Protein AF-A0A843K6V6-F1 (afdb_monomer_lite)

Secondary structure (DSSP, 8-state):
--TTGGGGBPPH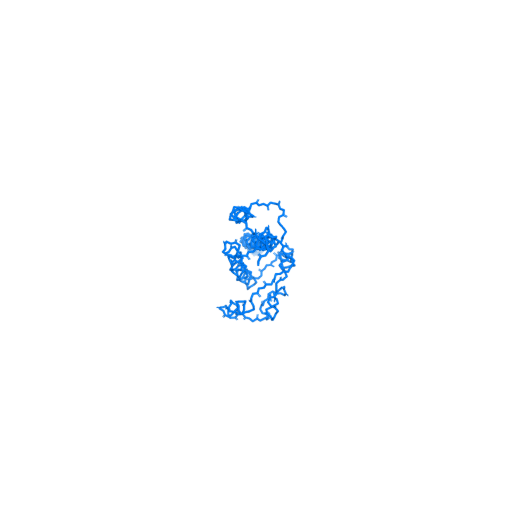HHHHHHHHHHHHTTT-TTPPPPS-EE--HHHHHHHHHHTT--TTTS-TTEETTTTEE-HHHHHHHHHH-S---HHHHHHHHHHHHHHHHHHHHHHHHHHHS--BHHHHHHHHHHHHHHHHHHHHHHHHHHHHHHHHHHHHHHHHHHHHHHHHHHHHHHHHHHHHHHHHHTT-

pLDDT: mean 80.58, std 11.27, range [44.88, 93.31]

Foldseek 3Di:
DDPVVVVQWDDLVNLVVLLVVLVVLLPDDPQAADQKDAADLVLLVVLCVVVVHDPVLADPQCDSVRSMGRLVVVLVCLVPDPADDPSRLVNLVSVLVRLVVLLVVLSVCSNDPGDGPVRNVVSSSNSSSSSVSSVSSVVSSVVNVVVVVVVVVVVVVVVVVVVVVVVVVVVVVVVVVVVVVVVD

Radius of gyration: 27.66 Å; chains: 1; bounding box: 80×28×89 Å

Structure (mmCIF, N/CA/C/O backbone):
data_AF-A0A843K6V6-F1
#
_entry.id   AF-A0A843K6V6-F1
#
loop_
_atom_site.group_PDB
_atom_site.id
_atom_site.type_symbol
_atom_site.label_atom_id
_atom_site.label_alt_id
_atom_site.label_comp_id
_atom_site.label_asym_id
_atom_site.label_entity_id
_atom_site.label_seq_id
_atom_site.pdbx_PDB_ins_code
_atom_site.Cartn_x
_atom_site.Cartn_y
_atom_site.Cartn_z
_atom_site.occupancy
_atom_site.B_iso_or_equiv
_atom_site.auth_seq_id
_atom_site.auth_comp_id
_atom_site.auth_asym_id
_atom_site.auth_atom_id
_atom_site.pdbx_PDB_model_num
ATOM 1 N N . MET A 1 1 ? 27.806 -6.511 -28.290 1.00 48.38 1 MET A N 1
ATOM 2 C CA . MET A 1 1 ? 26.490 -5.908 -28.000 1.00 48.38 1 MET A CA 1
ATOM 3 C C . MET A 1 1 ? 25.744 -5.813 -29.319 1.00 48.38 1 MET A C 1
ATOM 5 O O . MET A 1 1 ? 26.230 -5.122 -30.212 1.00 48.38 1 MET A O 1
ATOM 9 N N . ASN A 1 2 ? 24.692 -6.612 -29.511 1.00 45.97 2 ASN A N 1
ATOM 10 C CA . ASN A 1 2 ? 23.966 -6.669 -30.780 1.00 45.97 2 ASN A CA 1
ATOM 11 C C . ASN A 1 2 ? 22.950 -5.521 -30.843 1.00 45.97 2 ASN A C 1
ATOM 13 O O . ASN A 1 2 ? 22.359 -5.135 -29.841 1.00 45.97 2 ASN A O 1
ATOM 17 N N . ARG A 1 3 ? 22.719 -4.971 -32.040 1.00 51.50 3 ARG A N 1
ATOM 18 C CA . ARG A 1 3 ? 21.771 -3.860 -32.282 1.00 51.50 3 ARG A CA 1
ATOM 19 C C . ARG A 1 3 ? 20.322 -4.176 -31.886 1.00 51.50 3 ARG A C 1
ATOM 21 O O . ARG A 1 3 ? 19.515 -3.261 -31.768 1.00 51.50 3 ARG A O 1
ATOM 28 N N . THR A 1 4 ? 20.000 -5.456 -31.745 1.00 55.03 4 THR A N 1
ATOM 29 C CA . THR A 1 4 ? 18.692 -5.966 -31.333 1.00 55.03 4 THR A CA 1
ATOM 30 C C . THR A 1 4 ? 18.466 -5.795 -29.831 1.00 55.03 4 THR A C 1
ATOM 32 O O . THR A 1 4 ? 17.354 -5.464 -29.448 1.00 55.03 4 THR A O 1
ATOM 35 N N . ASP A 1 5 ? 19.522 -5.894 -29.013 1.00 58.75 5 ASP A N 1
ATOM 36 C CA . ASP A 1 5 ? 19.432 -5.847 -27.545 1.00 58.75 5 ASP A CA 1
ATOM 37 C C . ASP A 1 5 ? 19.019 -4.455 -27.032 1.00 58.75 5 ASP A C 1
ATOM 39 O O . ASP A 1 5 ? 18.356 -4.344 -26.015 1.00 58.75 5 ASP A O 1
ATOM 43 N N . LEU A 1 6 ? 19.373 -3.379 -27.750 1.00 61.28 6 LEU A N 1
ATOM 44 C CA . LEU A 1 6 ? 19.073 -1.986 -27.374 1.00 61.28 6 LEU A CA 1
ATOM 45 C C . LEU A 1 6 ? 17.633 -1.546 -27.677 1.00 61.28 6 LEU A C 1
ATOM 47 O O . LEU A 1 6 ? 17.198 -0.532 -27.143 1.00 61.28 6 LEU A O 1
ATOM 51 N N . LYS A 1 7 ? 16.904 -2.264 -28.543 1.00 68.31 7 LYS A N 1
ATOM 52 C CA . LYS A 1 7 ? 15.507 -1.923 -28.875 1.00 68.31 7 LYS A CA 1
ATOM 53 C C . LYS A 1 7 ? 14.518 -2.319 -27.784 1.00 68.31 7 LYS A C 1
ATOM 55 O O . LYS A 1 7 ? 13.403 -1.814 -27.789 1.00 68.31 7 LYS A O 1
ATOM 60 N N . ASP A 1 8 ? 14.936 -3.200 -26.884 1.00 82.06 8 ASP A N 1
ATOM 61 C CA . ASP A 1 8 ? 14.098 -3.704 -25.802 1.00 82.06 8 ASP A CA 1
ATOM 62 C C . ASP A 1 8 ? 14.177 -2.824 -24.546 1.00 82.06 8 ASP A C 1
ATOM 64 O O . ASP A 1 8 ? 13.439 -3.071 -23.596 1.00 82.06 8 ASP A O 1
ATOM 68 N N . TYR A 1 9 ? 15.055 -1.813 -24.525 1.00 86.88 9 TYR A N 1
ATOM 69 C CA . TYR A 1 9 ? 15.224 -0.871 -23.416 1.00 86.88 9 TYR A CA 1
ATOM 70 C C . TYR A 1 9 ? 14.375 0.382 -23.590 1.00 86.88 9 TYR A C 1
ATOM 72 O O . TYR A 1 9 ? 14.174 0.860 -24.705 1.00 86.88 9 TYR A O 1
ATOM 80 N N . LEU A 1 10 ? 13.920 0.931 -22.462 1.00 85.94 10 LEU A N 1
ATOM 81 C CA . LEU A 1 10 ? 13.197 2.195 -22.440 1.00 85.94 10 LEU A CA 1
ATOM 82 C C . LEU A 1 10 ? 14.030 3.335 -23.028 1.00 85.94 10 LEU A C 1
ATOM 84 O O . LEU A 1 10 ? 15.169 3.576 -22.624 1.00 85.94 10 LEU A O 1
ATOM 88 N N . THR A 1 11 ? 13.398 4.110 -23.900 1.00 88.38 11 THR A N 1
ATOM 89 C CA . THR A 1 11 ? 13.855 5.457 -24.241 1.00 88.38 11 THR A CA 1
ATOM 90 C C . THR A 1 11 ? 13.487 6.455 -23.140 1.00 88.38 11 THR A C 1
ATOM 92 O O . THR A 1 11 ? 12.524 6.257 -22.397 1.00 88.38 11 THR A O 1
ATOM 95 N N . ASP A 1 12 ? 14.197 7.583 -23.072 1.00 87.81 12 ASP A N 1
ATOM 96 C CA . ASP A 1 12 ? 13.903 8.651 -22.104 1.00 87.81 12 ASP A CA 1
ATOM 97 C C . ASP A 1 12 ? 12.467 9.186 -22.227 1.00 87.81 12 ASP A C 1
ATOM 99 O O . ASP A 1 12 ? 11.846 9.566 -21.237 1.00 87.81 12 ASP A O 1
ATOM 103 N N . GLU A 1 13 ? 11.911 9.202 -23.439 1.00 87.19 13 GLU A N 1
ATOM 104 C CA . GLU A 1 13 ? 10.540 9.658 -23.673 1.00 87.19 13 GLU A CA 1
ATOM 105 C C . GLU A 1 13 ? 9.496 8.644 -23.192 1.00 87.19 13 GLU A C 1
ATOM 107 O O . GLU A 1 13 ? 8.475 9.033 -22.625 1.00 87.19 13 GLU A O 1
ATOM 112 N N . GLU A 1 14 ? 9.738 7.344 -23.370 1.00 88.31 14 GLU A N 1
ATOM 113 C CA . GLU A 1 14 ? 8.878 6.300 -22.795 1.00 88.31 14 GLU A CA 1
ATOM 114 C C . GLU A 1 14 ? 8.948 6.314 -21.270 1.00 88.31 14 GLU A C 1
ATOM 116 O O . GLU A 1 14 ? 7.920 6.218 -20.601 1.00 88.31 14 GLU A O 1
ATOM 121 N N . ARG A 1 15 ? 10.146 6.533 -20.725 1.00 91.31 15 ARG A N 1
ATOM 122 C CA . ARG A 1 15 ? 10.368 6.668 -19.290 1.00 91.31 15 ARG A CA 1
ATOM 123 C C . ARG A 1 15 ? 9.576 7.826 -18.689 1.00 91.31 15 ARG A C 1
ATOM 125 O O . ARG A 1 15 ? 8.820 7.629 -17.741 1.00 91.31 15 ARG A O 1
ATOM 132 N N . LYS A 1 16 ? 9.688 9.026 -19.270 1.00 89.25 16 LYS A N 1
ATOM 133 C CA . LYS A 1 16 ? 8.928 10.208 -18.826 1.00 89.25 16 LYS A CA 1
ATOM 134 C C . LYS A 1 16 ? 7.423 9.966 -18.866 1.00 89.25 16 LYS A C 1
ATOM 136 O O . LYS A 1 16 ? 6.719 10.404 -17.962 1.00 89.25 16 LYS A O 1
ATOM 141 N N . LYS A 1 17 ? 6.928 9.270 -19.895 1.00 89.12 17 LYS A N 1
ATOM 142 C CA . LYS A 1 17 ? 5.505 8.924 -20.007 1.00 89.12 17 LYS A CA 1
ATOM 143 C C . LYS A 1 17 ? 5.052 7.992 -18.887 1.00 89.12 17 LYS A C 1
ATOM 145 O O . LYS A 1 17 ? 4.001 8.257 -18.317 1.00 89.12 17 LYS A O 1
ATOM 150 N N . LEU A 1 18 ? 5.834 6.958 -18.567 1.00 88.62 18 LEU A N 1
ATOM 151 C CA . LEU A 1 18 ? 5.510 6.019 -17.487 1.00 88.62 18 LEU A CA 1
ATOM 152 C C . LEU A 1 18 ? 5.529 6.693 -16.108 1.00 88.62 18 LEU A C 1
ATOM 154 O O . LEU A 1 18 ? 4.622 6.491 -15.309 1.00 88.62 18 LEU A O 1
ATOM 158 N N . VAL A 1 19 ? 6.519 7.544 -15.835 1.00 88.88 19 VAL A N 1
ATOM 159 C CA . VAL A 1 19 ? 6.565 8.300 -14.571 1.00 88.88 19 VAL A CA 1
ATOM 160 C C . VAL A 1 19 ? 5.374 9.261 -14.472 1.00 88.88 19 VAL A C 1
ATOM 162 O O . VAL A 1 19 ? 4.699 9.312 -13.448 1.00 88.88 19 VAL A O 1
ATOM 165 N N . ALA A 1 20 ? 5.055 9.980 -15.552 1.00 86.44 20 ALA A N 1
ATOM 166 C CA . ALA A 1 20 ? 3.899 10.872 -15.572 1.00 86.44 20 ALA A CA 1
ATOM 167 C C . ALA A 1 20 ? 2.573 10.114 -15.380 1.00 86.44 20 ALA A C 1
ATOM 169 O O . ALA A 1 20 ? 1.691 10.600 -14.672 1.00 86.44 20 ALA A O 1
ATOM 170 N N . SER A 1 21 ? 2.416 8.923 -15.973 1.00 86.00 21 SER A N 1
ATOM 171 C CA . SER A 1 21 ? 1.216 8.104 -15.765 1.00 86.00 21 SER A CA 1
ATOM 172 C C . SER A 1 21 ? 1.102 7.579 -14.338 1.00 86.00 21 SER A C 1
ATOM 174 O O . SER A 1 21 ? -0.015 7.512 -13.826 1.00 86.00 21 SER A O 1
ATOM 176 N N . LEU A 1 22 ? 2.222 7.291 -13.668 1.00 85.31 22 LEU A N 1
ATOM 177 C CA . LEU A 1 22 ? 2.227 6.896 -12.260 1.00 85.31 22 LEU A CA 1
ATOM 178 C C . LEU A 1 22 ? 1.625 7.993 -11.368 1.00 85.31 22 LEU A C 1
ATOM 180 O O . LEU A 1 22 ? 0.756 7.721 -10.543 1.00 85.31 22 LEU A O 1
ATOM 184 N N . HIS A 1 23 ? 1.978 9.262 -11.598 1.00 77.75 23 HIS A N 1
ATOM 185 C CA . HIS A 1 23 ? 1.392 10.391 -10.856 1.00 77.75 23 HIS A CA 1
ATOM 186 C C . HIS A 1 23 ? -0.108 10.583 -11.132 1.00 77.75 23 HIS A C 1
ATOM 188 O O . HIS A 1 23 ? -0.831 11.124 -10.294 1.00 77.75 23 HIS A O 1
ATOM 194 N N . HIS A 1 24 ? -0.605 10.096 -12.272 1.00 77.56 24 HIS A N 1
ATOM 195 C CA . HIS A 1 24 ? -2.037 10.054 -12.576 1.00 77.56 24 HIS A CA 1
ATOM 196 C C . HIS A 1 24 ? -2.775 8.867 -11.935 1.00 77.56 24 HIS A C 1
ATOM 198 O O . HIS A 1 24 ? -4.007 8.913 -11.845 1.00 77.56 24 HIS A O 1
ATOM 204 N N . ALA A 1 25 ? -2.072 7.840 -11.440 1.00 73.00 25 ALA A N 1
ATOM 205 C CA . ALA A 1 25 ? -2.684 6.681 -10.780 1.00 73.00 25 ALA A CA 1
ATOM 206 C C . ALA A 1 25 ? -3.485 7.069 -9.524 1.00 73.00 25 ALA A C 1
ATOM 208 O O . ALA A 1 25 ? -4.432 6.378 -9.162 1.00 73.00 25 ALA A O 1
ATOM 209 N N . LEU A 1 26 ? -3.192 8.232 -8.930 1.00 61.19 26 LEU A N 1
ATOM 210 C CA . LEU A 1 26 ? -3.962 8.817 -7.828 1.00 61.19 26 LEU A CA 1
ATOM 211 C C . LEU A 1 26 ? -5.432 9.122 -8.180 1.00 61.19 26 LEU A C 1
ATOM 213 O O . LEU A 1 26 ? -6.249 9.318 -7.284 1.00 61.19 26 LEU A O 1
ATOM 217 N N . VAL A 1 27 ? -5.767 9.205 -9.472 1.00 55.72 27 VAL A N 1
ATOM 218 C CA . VAL A 1 27 ? -7.081 9.648 -9.973 1.00 55.72 27 VAL A CA 1
ATOM 219 C C . VAL A 1 27 ? -7.781 8.556 -10.799 1.00 55.72 27 VAL A C 1
ATOM 221 O O . VAL A 1 27 ? -8.964 8.679 -11.123 1.00 55.72 27 VAL A O 1
ATOM 224 N N . TRP A 1 28 ? -7.087 7.474 -11.163 1.00 60.72 28 TRP A N 1
ATOM 225 C CA . TRP A 1 28 ? -7.577 6.537 -12.173 1.00 60.72 28 TRP A CA 1
ATOM 226 C C . TRP A 1 28 ? -8.383 5.361 -11.596 1.00 60.72 28 TRP A C 1
ATOM 228 O O . TRP A 1 28 ? -7.887 4.537 -10.833 1.00 60.72 28 TRP A O 1
ATOM 238 N N . VAL A 1 29 ? -9.630 5.230 -12.056 1.00 53.41 29 VAL A N 1
ATOM 239 C CA . VAL A 1 29 ? -10.480 4.047 -11.862 1.00 53.41 29 VAL A CA 1
ATOM 240 C C . VAL A 1 29 ? -10.013 2.910 -12.784 1.00 53.41 29 VAL A C 1
ATOM 242 O O . VAL A 1 29 ? -10.169 3.000 -14.001 1.00 53.41 29 VAL A O 1
ATOM 245 N N . GLY A 1 30 ? -9.459 1.835 -12.216 1.00 64.38 30 GLY A N 1
ATOM 246 C CA . GLY A 1 30 ? -9.089 0.621 -12.964 1.00 64.38 30 GLY A CA 1
ATOM 247 C C . GLY A 1 30 ? -7.793 -0.059 -12.517 1.00 64.38 30 GLY A C 1
ATOM 248 O O . GLY A 1 30 ? -7.592 -1.231 -12.836 1.00 64.38 30 GLY A O 1
ATOM 249 N N . VAL A 1 31 ? -6.946 0.637 -11.755 1.00 76.06 31 VAL A N 1
ATOM 250 C CA . VAL A 1 31 ? -5.772 0.037 -11.108 1.00 76.06 31 VAL A CA 1
ATOM 251 C C . VAL A 1 31 ? -6.250 -0.888 -9.991 1.00 76.06 31 VAL A C 1
ATOM 253 O O . VAL A 1 31 ? -7.040 -0.475 -9.140 1.00 76.06 31 VAL A O 1
ATOM 256 N N . LYS A 1 32 ? -5.805 -2.145 -10.023 1.00 76.62 32 LYS A N 1
ATOM 257 C CA . LYS A 1 32 ? -6.099 -3.129 -8.978 1.00 76.62 32 LYS A CA 1
ATOM 258 C C . LYS A 1 32 ? -4.996 -3.103 -7.936 1.00 76.62 32 LYS A C 1
ATOM 260 O O . LYS A 1 32 ? -3.823 -3.066 -8.306 1.00 76.62 32 LYS A O 1
ATOM 265 N N . GLU A 1 33 ? -5.362 -3.175 -6.662 1.00 79.38 33 GLU A N 1
ATOM 266 C CA . GLU A 1 33 ? -4.381 -3.454 -5.624 1.00 79.38 33 GLU A CA 1
ATOM 267 C C . GLU A 1 33 ? -3.706 -4.818 -5.876 1.00 79.38 33 GLU A C 1
ATOM 269 O O . GLU A 1 33 ? -4.351 -5.775 -6.340 1.00 79.38 33 GLU A O 1
ATOM 274 N N . PRO A 1 34 ? -2.396 -4.926 -5.609 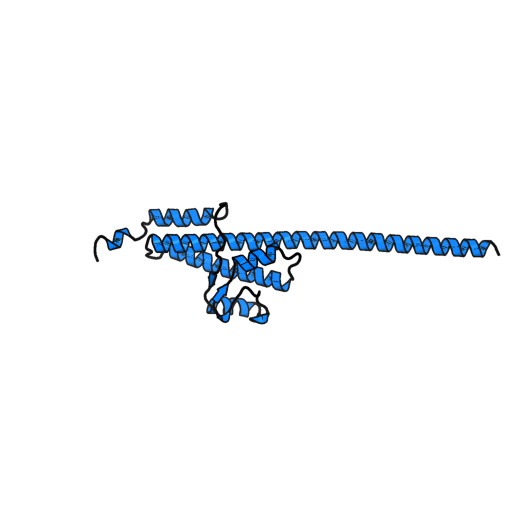1.00 84.56 34 PRO A N 1
ATOM 275 C CA . PRO A 1 34 ? -1.694 -6.187 -5.742 1.00 84.56 34 PRO A CA 1
ATOM 276 C C . PRO A 1 34 ? -2.241 -7.175 -4.709 1.00 84.56 34 PRO A C 1
ATOM 278 O O . PRO A 1 34 ? -2.559 -6.818 -3.575 1.00 84.56 34 PRO A O 1
ATOM 281 N N . GLN A 1 35 ? -2.352 -8.441 -5.110 1.00 87.88 35 GLN A N 1
ATOM 282 C CA . GLN A 1 35 ? -2.784 -9.502 -4.197 1.00 87.88 35 GLN A CA 1
ATOM 283 C C . GLN A 1 35 ? -1.785 -9.667 -3.053 1.00 87.88 35 GLN A C 1
ATOM 285 O O . GLN A 1 35 ? -2.159 -9.722 -1.884 1.00 87.88 35 GLN A O 1
ATOM 290 N N . GLU A 1 36 ? -0.506 -9.690 -3.415 1.00 90.62 36 GLU A N 1
ATOM 291 C CA . GLU A 1 36 ? 0.617 -9.838 -2.509 1.00 90.62 36 GLU A CA 1
ATOM 292 C C . GLU A 1 36 ? 1.706 -8.848 -2.906 1.00 90.62 36 GLU A C 1
ATOM 294 O O . GLU A 1 36 ? 1.903 -8.577 -4.093 1.00 90.62 36 GLU A O 1
ATOM 299 N N . LEU A 1 37 ? 2.424 -8.339 -1.912 1.00 91.00 37 LEU A N 1
ATOM 300 C CA . LEU A 1 37 ? 3.534 -7.425 -2.100 1.00 91.00 37 LEU A CA 1
ATOM 301 C C . LEU A 1 37 ? 4.762 -7.922 -1.352 1.00 91.00 37 LEU A C 1
ATOM 303 O O . LEU A 1 37 ? 4.688 -8.250 -0.166 1.00 91.00 37 LEU A O 1
ATOM 307 N N . MET A 1 38 ? 5.900 -7.925 -2.041 1.00 90.31 38 MET A N 1
ATOM 308 C CA . MET A 1 38 ? 7.192 -8.210 -1.430 1.00 90.31 38 MET A CA 1
ATOM 309 C C . MET A 1 38 ? 7.854 -6.908 -0.983 1.00 90.31 38 MET A C 1
ATOM 311 O O . MET A 1 38 ? 8.048 -5.987 -1.777 1.00 90.31 38 MET A O 1
ATOM 315 N N . VAL A 1 39 ? 8.233 -6.849 0.287 1.00 86.75 39 VAL A N 1
ATOM 316 C CA . VAL A 1 39 ? 8.954 -5.732 0.902 1.00 86.75 39 VAL A CA 1
ATOM 317 C C . VAL A 1 39 ? 10.291 -6.205 1.454 1.00 86.75 39 VAL A C 1
ATOM 319 O O . VAL A 1 39 ? 10.470 -7.372 1.811 1.00 86.75 39 VAL A O 1
ATOM 322 N N . ASP A 1 40 ? 11.253 -5.287 1.528 1.00 85.75 40 ASP A N 1
ATOM 323 C CA . ASP A 1 40 ? 12.544 -5.592 2.132 1.00 85.75 40 ASP A CA 1
ATOM 324 C C . ASP A 1 40 ? 12.362 -5.963 3.613 1.00 85.75 40 ASP A C 1
ATOM 326 O O . ASP A 1 40 ? 11.787 -5.210 4.401 1.00 85.75 40 ASP A O 1
ATOM 330 N N . LYS A 1 41 ? 12.856 -7.145 3.995 1.00 86.62 41 LYS A N 1
ATOM 331 C CA . LYS A 1 41 ? 12.699 -7.679 5.356 1.00 86.62 41 LYS A CA 1
ATOM 332 C C . LYS A 1 41 ? 13.393 -6.819 6.401 1.00 86.62 41 LYS A C 1
ATOM 334 O O . LYS A 1 41 ? 12.904 -6.714 7.521 1.00 86.62 41 LYS A O 1
ATOM 339 N N . SER A 1 42 ? 14.551 -6.263 6.059 1.00 83.00 42 SER A N 1
ATOM 340 C CA . SER A 1 42 ? 15.338 -5.434 6.969 1.00 83.00 42 SER A CA 1
ATOM 341 C C . SER A 1 42 ? 14.627 -4.106 7.189 1.00 83.00 42 SER A C 1
ATOM 343 O O . SER A 1 42 ? 14.527 -3.653 8.324 1.00 83.00 42 SER A O 1
ATOM 345 N N . GLN A 1 43 ? 14.066 -3.531 6.124 1.00 78.25 43 GLN A N 1
ATOM 346 C CA . GLN A 1 43 ? 13.264 -2.318 6.193 1.00 78.25 43 GLN A CA 1
ATOM 347 C C . GLN A 1 43 ? 11.992 -2.530 7.014 1.00 78.25 43 GLN A C 1
ATOM 349 O O . GLN A 1 43 ? 11.700 -1.723 7.890 1.00 78.25 43 GLN A O 1
ATOM 354 N N . LEU A 1 44 ? 11.262 -3.622 6.768 1.00 78.81 44 LEU A N 1
ATOM 355 C CA . LEU A 1 44 ? 10.055 -3.963 7.521 1.00 78.81 44 LEU A CA 1
ATOM 356 C C . LEU A 1 44 ? 10.367 -4.135 9.013 1.00 78.81 44 LEU A C 1
ATOM 358 O O . LEU A 1 44 ? 9.705 -3.530 9.848 1.00 78.81 44 LEU A O 1
ATOM 362 N N . ARG A 1 45 ? 11.433 -4.872 9.349 1.00 81.12 45 ARG A N 1
ATOM 363 C CA . ARG A 1 45 ? 11.895 -5.022 10.739 1.00 81.12 45 ARG A CA 1
ATOM 364 C C . ARG A 1 45 ? 12.290 -3.693 11.371 1.00 81.12 45 ARG A C 1
ATOM 366 O O . ARG A 1 45 ? 11.916 -3.441 12.507 1.00 81.12 45 ARG A O 1
ATOM 373 N N . LEU A 1 46 ? 13.012 -2.843 10.642 1.00 79.31 46 LEU A N 1
ATOM 374 C CA . LEU A 1 46 ? 13.430 -1.536 11.143 1.00 79.31 46 LEU A CA 1
ATOM 375 C C . LEU A 1 46 ? 12.228 -0.641 11.457 1.00 79.31 46 LEU A C 1
ATOM 377 O O . LEU A 1 46 ? 12.254 0.076 12.451 1.00 79.31 46 LEU A O 1
ATOM 381 N N . GLU A 1 47 ? 11.188 -0.655 10.621 1.00 74.00 47 GLU A N 1
ATOM 382 C CA . GLU A 1 47 ? 9.962 0.088 10.924 1.00 74.00 47 GLU A CA 1
ATOM 383 C C . GLU A 1 47 ? 9.236 -0.500 12.138 1.00 74.00 47 GLU A C 1
ATOM 385 O O . GLU A 1 47 ? 8.928 0.257 13.050 1.00 74.00 47 GLU A O 1
ATOM 390 N N . MET A 1 48 ? 9.082 -1.825 12.234 1.00 73.00 48 MET A N 1
ATOM 391 C CA . MET A 1 48 ? 8.480 -2.472 13.413 1.00 73.00 48 MET A CA 1
ATOM 392 C C . MET A 1 48 ? 9.236 -2.136 14.713 1.00 73.00 48 MET A C 1
ATOM 394 O O . MET A 1 48 ? 8.630 -1.842 15.745 1.00 73.00 48 MET A O 1
ATOM 398 N N . GLU A 1 49 ? 10.572 -2.119 14.670 1.00 77.75 49 GLU A N 1
ATOM 399 C CA . GLU A 1 49 ? 11.421 -1.778 15.818 1.00 77.75 49 GLU A CA 1
ATOM 400 C C . GLU A 1 49 ? 11.216 -0.336 16.304 1.00 77.75 49 GLU A C 1
ATOM 402 O O . GLU A 1 49 ? 11.241 -0.103 17.517 1.00 77.75 49 GLU A O 1
ATOM 407 N N . LYS A 1 50 ? 10.976 0.627 15.400 1.00 73.06 50 LYS A N 1
ATOM 408 C CA . LYS A 1 50 ? 10.731 2.038 15.769 1.00 73.06 50 LYS A CA 1
ATOM 409 C C . LYS A 1 50 ? 9.516 2.209 16.671 1.00 73.06 50 LYS A C 1
ATOM 411 O O . LYS A 1 50 ? 9.502 3.132 17.483 1.00 73.06 50 LYS A O 1
ATOM 416 N N . PHE A 1 51 ? 8.534 1.327 16.534 1.00 66.75 51 PHE A N 1
ATOM 417 C CA . PHE A 1 51 ? 7.282 1.363 17.283 1.00 66.75 51 PHE A CA 1
ATOM 418 C C . PHE A 1 51 ? 7.191 0.250 18.333 1.00 66.75 51 PHE A C 1
ATOM 420 O O . PHE A 1 51 ? 6.138 0.047 18.930 1.00 66.75 51 PHE A O 1
ATOM 427 N N . HIS A 1 52 ? 8.305 -0.446 18.600 1.00 75.06 52 HIS A N 1
ATOM 428 C CA . HIS A 1 52 ? 8.389 -1.554 19.556 1.00 75.06 52 HIS A CA 1
ATOM 429 C C . HIS A 1 52 ? 7.400 -2.696 19.277 1.00 75.06 52 HIS A C 1
ATOM 431 O O . HIS A 1 52 ? 6.962 -3.378 20.203 1.00 75.06 52 HIS A O 1
ATOM 437 N N . GLN A 1 53 ? 7.069 -2.912 18.005 1.00 74.06 53 GLN A N 1
ATOM 438 C CA . GLN A 1 53 ? 6.162 -3.967 17.583 1.00 74.06 53 GLN A CA 1
ATOM 439 C C . GLN A 1 53 ? 6.884 -5.300 17.410 1.00 74.06 53 GLN A C 1
ATOM 441 O O . GLN A 1 53 ? 8.060 -5.376 17.043 1.00 74.06 53 GLN A O 1
ATOM 446 N N . THR A 1 54 ? 6.140 -6.371 17.643 1.00 77.38 54 THR A N 1
ATOM 447 C CA . THR A 1 54 ? 6.557 -7.750 17.413 1.00 77.38 54 THR A CA 1
ATOM 448 C C . THR A 1 54 ? 5.705 -8.397 16.326 1.00 77.38 54 THR A C 1
ATOM 450 O O . THR A 1 54 ? 4.660 -7.880 15.941 1.00 77.38 54 THR A O 1
ATOM 453 N N . ASP A 1 55 ? 6.111 -9.574 15.846 1.00 76.06 55 ASP A N 1
ATOM 454 C CA . ASP A 1 55 ? 5.331 -10.335 14.860 1.00 76.06 55 ASP A CA 1
ATOM 455 C C . ASP A 1 55 ? 3.900 -10.640 15.337 1.00 76.06 55 ASP A C 1
ATOM 457 O O . ASP A 1 55 ? 3.001 -10.753 14.513 1.00 76.06 55 ASP A O 1
ATOM 461 N N . SER A 1 56 ? 3.676 -10.758 16.653 1.00 75.56 56 SER A N 1
ATOM 462 C CA . SER A 1 56 ? 2.332 -10.956 17.215 1.00 75.56 56 SER A CA 1
ATOM 463 C C . SER A 1 56 ? 1.483 -9.694 17.248 1.00 75.56 56 SER A C 1
ATOM 465 O O . SER A 1 56 ? 0.269 -9.804 17.396 1.00 75.56 56 SER A O 1
ATOM 467 N N . ASP A 1 57 ? 2.106 -8.522 17.143 1.00 77.44 57 ASP A N 1
ATOM 468 C CA . ASP A 1 57 ? 1.374 -7.268 17.040 1.00 77.44 57 ASP A CA 1
ATOM 469 C C . ASP A 1 57 ? 0.891 -7.058 15.603 1.00 77.44 57 ASP A C 1
ATOM 471 O O . ASP A 1 57 ? -0.170 -6.487 15.416 1.00 77.44 57 ASP A O 1
ATOM 475 N N . MET A 1 58 ? 1.605 -7.557 14.591 1.00 77.38 58 MET A N 1
ATOM 476 C CA . MET A 1 58 ? 1.262 -7.315 13.189 1.00 77.38 58 MET A CA 1
ATOM 477 C C . MET A 1 58 ? -0.112 -7.875 12.784 1.00 77.38 58 MET A C 1
ATOM 479 O O . MET A 1 58 ? -0.506 -8.952 13.244 1.00 77.38 58 MET A O 1
ATOM 483 N N . PRO A 1 59 ? -0.806 -7.215 11.836 1.00 84.31 59 PRO A N 1
ATOM 484 C CA . PRO A 1 59 ? -1.959 -7.810 11.174 1.00 84.31 59 PRO A CA 1
ATOM 485 C C . PRO A 1 59 ? -1.600 -9.174 10.575 1.00 84.31 59 PRO A C 1
ATOM 487 O O . PRO A 1 59 ? -0.492 -9.365 10.070 1.00 84.31 59 PRO A O 1
ATOM 490 N N . ALA A 1 60 ? -2.552 -10.110 10.575 1.00 86.56 60 ALA A N 1
ATOM 491 C CA . ALA A 1 60 ? -2.334 -11.481 10.100 1.00 86.56 60 ALA A CA 1
ATOM 492 C C . ALA A 1 60 ? -1.875 -11.559 8.629 1.00 86.56 60 ALA A C 1
ATOM 494 O O . ALA A 1 60 ? -1.279 -12.550 8.207 1.00 86.56 60 ALA A O 1
ATOM 495 N N . GLU A 1 61 ? -2.149 -10.515 7.849 1.00 92.12 61 GLU A N 1
ATOM 496 C CA . GLU A 1 61 ? -1.754 -10.373 6.449 1.00 92.12 61 GLU A CA 1
ATOM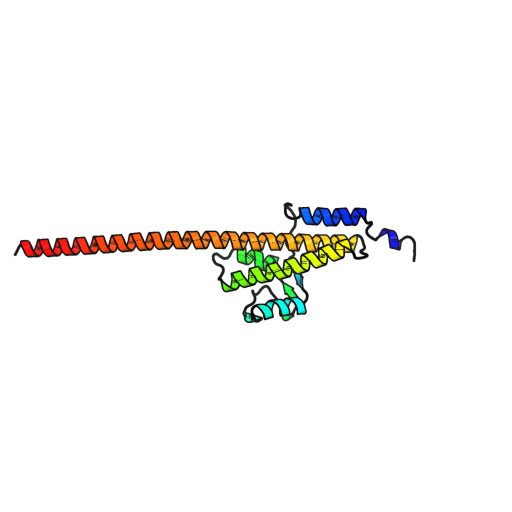 497 C C . GLU A 1 61 ? -0.301 -9.915 6.255 1.00 92.12 61 GLU A C 1
ATOM 499 O O . GLU A 1 61 ? 0.191 -9.908 5.121 1.00 92.12 61 GLU A O 1
ATOM 504 N N . VAL A 1 62 ? 0.391 -9.514 7.327 1.00 87.38 62 VAL A N 1
ATOM 505 C CA . VAL A 1 62 ? 1.777 -9.044 7.278 1.00 87.38 62 VAL A CA 1
ATOM 506 C C . VAL A 1 62 ? 2.722 -10.123 7.796 1.00 87.38 62 VAL A C 1
ATOM 508 O O . VAL A 1 62 ? 2.879 -10.359 8.991 1.00 87.38 62 VAL A O 1
ATOM 511 N N . HIS A 1 63 ? 3.437 -10.745 6.864 1.00 89.12 63 HIS A N 1
ATOM 512 C CA . HIS A 1 63 ? 4.379 -11.829 7.126 1.00 89.12 63 HIS A CA 1
ATOM 513 C C . HIS A 1 63 ? 5.807 -11.278 7.210 1.00 89.12 63 HIS A C 1
ATOM 515 O O . HIS A 1 63 ? 6.604 -11.402 6.271 1.00 89.12 63 HIS A O 1
ATOM 521 N N . SER A 1 64 ? 6.154 -10.670 8.344 1.00 83.06 64 SER A N 1
ATOM 522 C CA . SER A 1 64 ? 7.455 -10.015 8.596 1.00 83.06 64 SER A CA 1
ATOM 523 C C . SER A 1 64 ? 8.674 -10.915 8.338 1.00 83.06 64 SER A C 1
ATOM 525 O O . SER A 1 64 ? 9.666 -10.509 7.724 1.00 83.06 64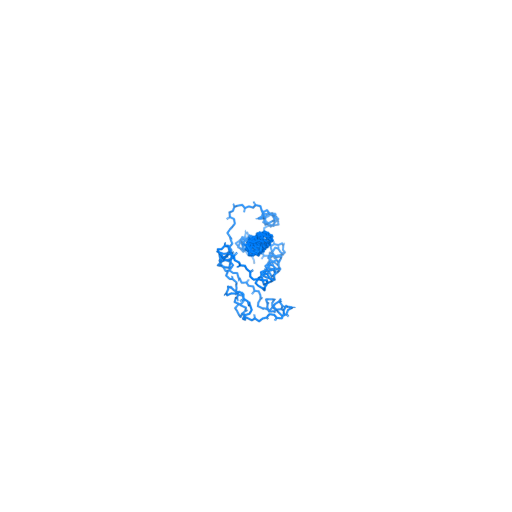 SER A O 1
ATOM 527 N N . SER A 1 65 ? 8.588 -12.184 8.737 1.00 84.50 65 SER A N 1
ATOM 528 C CA . SER A 1 65 ? 9.625 -13.197 8.512 1.00 84.50 65 SER A CA 1
ATOM 529 C C . SER A 1 65 ? 9.871 -13.479 7.021 1.00 84.50 65 SER A C 1
ATOM 531 O O . SER A 1 65 ? 10.991 -13.817 6.608 1.00 84.50 65 SER A O 1
ATOM 533 N N . GLN A 1 66 ? 8.843 -13.296 6.193 1.00 87.44 66 GLN A N 1
ATOM 534 C CA . GLN A 1 66 ? 8.868 -13.518 4.751 1.00 87.44 66 GLN A CA 1
ATOM 535 C C . GLN A 1 66 ? 9.079 -12.230 3.952 1.00 87.44 66 GLN A C 1
ATOM 537 O O . GLN A 1 66 ? 9.502 -12.327 2.802 1.00 87.44 66 GLN A O 1
ATOM 542 N N . GLY A 1 67 ? 8.884 -11.053 4.555 1.00 89.25 67 GLY A N 1
ATOM 543 C CA . GLY A 1 67 ? 8.868 -9.780 3.830 1.00 89.25 67 GLY A CA 1
ATOM 544 C C . GLY A 1 67 ? 7.705 -9.721 2.845 1.00 89.25 67 GLY A C 1
ATOM 545 O O . GLY A 1 67 ? 7.871 -9.236 1.732 1.00 89.25 67 GLY A O 1
ATOM 546 N N . LYS A 1 68 ? 6.561 -10.299 3.219 1.00 91.88 68 LYS A N 1
ATOM 547 C CA . LYS A 1 68 ? 5.379 -10.429 2.365 1.00 91.88 68 LYS A CA 1
ATOM 548 C C . LYS A 1 68 ? 4.185 -9.763 3.040 1.00 91.88 68 LYS A C 1
ATOM 550 O O . LYS A 1 68 ? 3.991 -9.936 4.239 1.00 91.88 68 LYS A O 1
ATOM 555 N N . ILE A 1 69 ? 3.378 -9.049 2.263 1.00 91.62 69 ILE A N 1
ATOM 556 C CA . ILE A 1 69 ? 2.118 -8.445 2.708 1.00 91.62 69 ILE A CA 1
ATOM 557 C C . ILE A 1 69 ? 0.997 -8.872 1.758 1.00 91.62 69 ILE A C 1
ATOM 559 O O . ILE A 1 69 ? 1.119 -8.700 0.547 1.00 91.62 69 ILE A O 1
ATOM 563 N N . GLU A 1 70 ? -0.108 -9.390 2.287 1.00 93.31 70 GLU A N 1
ATOM 564 C CA . GLU A 1 70 ? -1.311 -9.749 1.519 1.00 93.31 70 GLU A CA 1
ATOM 565 C C . GLU A 1 70 ? -2.274 -8.553 1.438 1.00 93.31 70 GLU A C 1
ATOM 567 O O . GLU A 1 70 ? -3.311 -8.509 2.100 1.00 93.31 70 GLU A O 1
ATOM 572 N N . LEU A 1 71 ? -1.900 -7.541 0.645 1.00 90.75 71 LEU A N 1
ATOM 573 C CA . LEU A 1 71 ? -2.576 -6.236 0.624 1.00 90.75 71 LEU A CA 1
ATOM 574 C C . LEU A 1 71 ? -4.065 -6.324 0.289 1.00 90.75 71 LEU A C 1
ATOM 576 O O . LEU A 1 71 ? -4.875 -5.690 0.960 1.00 90.75 71 LEU A O 1
ATOM 580 N N . HIS A 1 72 ? -4.435 -7.117 -0.717 1.00 90.38 72 HIS A N 1
ATOM 581 C CA . HIS A 1 72 ? -5.841 -7.261 -1.092 1.00 90.38 72 HIS A CA 1
ATOM 582 C C . HIS A 1 72 ? -6.681 -7.857 0.045 1.00 90.38 72 HIS A C 1
ATOM 584 O O . HIS A 1 72 ? -7.781 -7.379 0.317 1.00 90.38 72 HIS A O 1
ATOM 590 N N . HIS A 1 73 ? -6.155 -8.873 0.735 1.00 92.62 73 HIS A N 1
ATOM 591 C CA . HIS A 1 73 ? -6.862 -9.512 1.841 1.00 92.62 73 HIS A CA 1
ATOM 592 C C . HIS A 1 73 ? -7.007 -8.560 3.033 1.00 92.62 73 HIS A C 1
ATOM 594 O O . HIS A 1 73 ? -8.109 -8.424 3.565 1.00 92.62 73 HIS A O 1
ATOM 600 N N . LEU A 1 74 ? -5.942 -7.826 3.370 1.00 91.38 74 LEU A N 1
ATOM 601 C CA . LEU A 1 74 ? -5.959 -6.821 4.432 1.00 91.38 74 LEU A CA 1
ATOM 602 C C . LEU A 1 74 ? -7.015 -5.746 4.152 1.00 91.38 74 LEU A C 1
ATOM 604 O O . LEU A 1 74 ? -7.872 -5.481 4.991 1.00 91.38 74 LEU A O 1
ATOM 608 N N . ILE A 1 75 ? -6.993 -5.157 2.954 1.00 90.06 75 ILE A N 1
ATOM 609 C CA . ILE A 1 75 ? -7.949 -4.115 2.556 1.00 90.06 75 ILE A CA 1
ATOM 610 C C . ILE A 1 75 ? -9.381 -4.657 2.594 1.00 90.06 75 ILE A C 1
ATOM 612 O O . ILE A 1 75 ? -10.274 -3.995 3.123 1.00 90.06 75 ILE A O 1
ATOM 616 N N . TRP A 1 76 ? -9.611 -5.867 2.077 1.00 90.88 76 TRP A N 1
ATOM 617 C CA . TRP A 1 76 ? -10.930 -6.500 2.099 1.00 90.88 76 TRP A CA 1
ATOM 618 C C . TRP A 1 76 ? -11.443 -6.730 3.525 1.00 90.88 76 TRP A C 1
ATOM 620 O O . TRP A 1 76 ? -12.610 -6.447 3.806 1.00 90.88 76 TRP A O 1
ATOM 630 N N . ARG A 1 77 ? -10.582 -7.202 4.435 1.00 92.44 77 ARG A N 1
ATOM 631 C CA . ARG A 1 77 ? -10.934 -7.406 5.844 1.00 92.44 77 ARG A CA 1
ATOM 632 C C . ARG A 1 77 ? -11.309 -6.081 6.503 1.00 92.44 77 ARG A C 1
ATOM 634 O O . ARG A 1 77 ? -12.408 -5.963 7.037 1.00 92.44 77 ARG A O 1
ATOM 641 N N . LEU A 1 78 ? -10.461 -5.064 6.365 1.00 89.50 78 LEU A N 1
ATOM 642 C CA . LEU A 1 78 ? -10.683 -3.735 6.947 1.00 89.50 78 LEU A CA 1
ATOM 643 C C . LEU A 1 78 ? -11.932 -3.027 6.392 1.00 89.50 78 LEU A C 1
ATOM 645 O O . LEU A 1 78 ? -12.570 -2.246 7.100 1.00 89.50 78 LEU A O 1
ATOM 649 N N . LEU A 1 79 ? -12.299 -3.293 5.133 1.00 85.56 79 LEU A N 1
ATOM 650 C CA . LEU A 1 79 ? -13.545 -2.803 4.532 1.00 85.56 79 LEU A CA 1
ATOM 651 C C . LEU A 1 79 ? -14.793 -3.427 5.165 1.00 85.56 79 LEU A C 1
ATOM 653 O O . LEU A 1 79 ? -15.824 -2.757 5.251 1.00 85.56 79 LEU A O 1
ATOM 657 N N . ASN A 1 80 ? -14.709 -4.692 5.572 1.00 85.88 80 ASN A N 1
ATOM 658 C CA . ASN A 1 80 ? -15.857 -5.472 6.030 1.00 85.88 80 ASN A CA 1
ATOM 659 C C . ASN A 1 80 ? -15.996 -5.524 7.552 1.00 85.88 80 ASN A C 1
ATOM 661 O O . ASN A 1 80 ? -17.095 -5.762 8.054 1.00 85.88 80 ASN A O 1
ATOM 665 N N . GLU A 1 81 ? -14.912 -5.311 8.289 1.00 83.69 81 GLU A N 1
ATOM 666 C CA . GLU A 1 81 ? -14.951 -5.208 9.743 1.00 83.69 81 GLU A CA 1
ATOM 667 C C . GLU A 1 81 ? -15.583 -3.882 10.165 1.00 83.69 81 GLU A C 1
ATOM 669 O O . GLU A 1 81 ? -15.378 -2.845 9.534 1.00 83.69 81 GLU A O 1
ATOM 674 N N . SER A 1 82 ? -16.398 -3.900 11.222 1.00 68.69 82 SER A N 1
ATOM 675 C CA . SER A 1 82 ? -17.104 -2.709 11.708 1.00 68.69 82 SER A CA 1
ATOM 676 C C . SER A 1 82 ? -16.183 -1.773 12.484 1.00 68.69 82 SER A C 1
ATOM 678 O O . SER A 1 82 ? -16.272 -0.560 12.316 1.00 68.69 82 SER A O 1
ATOM 680 N N . GLU A 1 83 ? -15.219 -2.313 13.220 1.00 76.00 83 GLU A N 1
ATOM 681 C CA . GLU A 1 83 ? -14.323 -1.567 14.105 1.00 76.00 83 GLU A CA 1
ATOM 682 C C . GLU A 1 83 ? -12.868 -1.926 13.807 1.00 76.00 83 GLU A C 1
ATOM 684 O O . GLU A 1 83 ? -12.579 -3.057 13.433 1.00 76.00 83 GLU A O 1
ATOM 689 N N . ILE A 1 84 ? -11.974 -0.951 13.963 1.00 82.00 84 ILE A N 1
ATOM 690 C CA . ILE A 1 84 ? -10.523 -1.156 13.986 1.00 82.00 84 ILE A CA 1
ATOM 691 C C . ILE A 1 84 ? -10.025 -0.650 15.335 1.00 82.00 84 ILE A C 1
ATOM 693 O O . ILE A 1 84 ? -10.488 0.387 15.818 1.00 82.00 84 ILE A O 1
ATOM 697 N N . THR A 1 85 ? -9.120 -1.386 15.970 1.00 84.44 85 THR A N 1
ATOM 698 C CA . THR A 1 85 ? -8.557 -0.948 17.256 1.00 84.44 85 THR A CA 1
ATOM 699 C C . THR A 1 85 ? -7.558 0.191 17.045 1.00 84.44 85 THR A C 1
ATOM 701 O O . THR A 1 85 ? -6.996 0.322 15.961 1.00 84.44 85 THR A O 1
ATOM 704 N N . GLU A 1 86 ? -7.277 0.998 18.074 1.00 81.19 86 GLU A N 1
ATOM 705 C CA . GLU A 1 86 ? -6.252 2.053 17.961 1.00 81.19 86 GLU A CA 1
ATOM 706 C C . GLU A 1 86 ? -4.859 1.473 17.667 1.00 81.19 86 GLU A C 1
ATOM 708 O O . GLU A 1 86 ? -4.084 2.043 16.906 1.00 81.19 86 GLU A O 1
ATOM 713 N N . GLN A 1 87 ? -4.555 0.295 18.213 1.00 79.06 87 GLN A N 1
ATOM 714 C CA . GLN A 1 87 ? -3.318 -0.419 17.902 1.00 79.06 87 GLN A CA 1
ATOM 715 C C . GLN A 1 87 ? -3.259 -0.817 16.418 1.00 79.06 87 GLN A C 1
ATOM 717 O O . GLN A 1 87 ? -2.255 -0.574 15.754 1.00 79.06 87 GLN A O 1
ATOM 722 N N . GLU A 1 88 ? -4.344 -1.374 15.878 1.00 82.81 88 GLU A N 1
ATOM 723 C CA . GLU A 1 88 ? -4.425 -1.741 14.461 1.00 82.81 88 GLU A CA 1
ATOM 724 C C . GLU A 1 88 ? -4.410 -0.510 13.542 1.00 82.81 88 GLU A C 1
ATOM 726 O O . GLU A 1 88 ? -3.792 -0.527 12.479 1.00 82.81 88 GLU A O 1
ATOM 731 N N . ARG A 1 89 ? -5.016 0.602 13.975 1.00 85.75 89 ARG A N 1
ATOM 732 C CA . ARG A 1 89 ? -4.938 1.899 13.294 1.00 85.75 89 ARG A CA 1
ATOM 733 C C . ARG A 1 89 ? -3.482 2.341 13.122 1.00 85.75 89 ARG A C 1
ATOM 735 O O . ARG A 1 89 ? -3.091 2.678 12.005 1.00 85.75 89 ARG A O 1
ATOM 742 N N . LEU A 1 90 ? -2.685 2.303 14.192 1.00 82.94 90 LEU A N 1
ATOM 743 C CA . LEU A 1 90 ? -1.258 2.647 14.148 1.00 82.94 90 LEU A CA 1
ATOM 744 C C . LEU A 1 90 ? -0.479 1.710 13.216 1.00 82.94 90 LEU A C 1
ATOM 746 O O . LEU A 1 90 ? 0.304 2.171 12.391 1.00 82.94 90 LEU A O 1
ATOM 750 N N . GLN A 1 91 ? -0.761 0.408 13.256 1.00 83.69 91 GLN A N 1
ATOM 751 C CA . GLN A 1 91 ? -0.126 -0.572 12.363 1.00 83.69 91 GLN A CA 1
ATOM 752 C C . GLN A 1 91 ? -0.428 -0.310 10.886 1.00 83.69 91 GLN A C 1
ATOM 754 O O . GLN A 1 91 ? 0.443 -0.476 10.031 1.00 83.69 91 GLN A O 1
ATOM 759 N N . ILE A 1 92 ? -1.650 0.122 10.566 1.00 87.81 92 ILE A N 1
ATOM 760 C CA . ILE A 1 92 ? -2.018 0.514 9.202 1.00 87.81 92 ILE A CA 1
ATOM 761 C C . ILE A 1 92 ? -1.275 1.791 8.786 1.00 87.81 92 ILE A C 1
ATOM 763 O O . ILE A 1 92 ? -0.817 1.874 7.645 1.00 87.81 92 ILE A O 1
ATOM 767 N N . GLU A 1 93 ? -1.128 2.777 9.676 1.00 86.00 93 GLU A N 1
ATOM 768 C CA . GLU A 1 93 ? -0.344 3.992 9.398 1.00 86.00 93 GLU A CA 1
ATOM 769 C C . GLU A 1 93 ? 1.132 3.664 9.121 1.00 86.00 93 GLU A C 1
ATOM 771 O O . GLU A 1 93 ? 1.705 4.146 8.142 1.00 86.00 93 GLU A O 1
ATOM 776 N N . GLU A 1 94 ? 1.728 2.772 9.904 1.00 83.38 94 GLU A N 1
ATOM 777 C CA . GLU A 1 94 ? 3.102 2.305 9.693 1.00 83.38 94 GLU A CA 1
ATOM 778 C C . GLU A 1 94 ? 3.258 1.521 8.386 1.00 83.38 94 GLU A C 1
ATOM 780 O O . GLU A 1 94 ? 4.230 1.698 7.643 1.00 83.38 94 GLU A O 1
ATOM 785 N N . LEU A 1 95 ? 2.275 0.680 8.058 1.00 86.38 95 LEU A N 1
ATOM 786 C CA . LEU A 1 95 ? 2.242 -0.025 6.786 1.00 86.38 95 LEU A CA 1
ATOM 787 C C . LEU A 1 95 ? 2.187 0.960 5.614 1.00 86.38 95 LEU A C 1
ATOM 789 O O . LEU A 1 95 ? 2.918 0.785 4.639 1.00 86.38 95 LEU A O 1
ATOM 793 N N . ILE A 1 96 ? 1.374 2.016 5.710 1.00 89.38 96 ILE A N 1
ATOM 794 C CA . ILE A 1 96 ? 1.323 3.083 4.703 1.00 89.38 96 ILE A CA 1
ATOM 795 C C . ILE A 1 96 ? 2.714 3.698 4.499 1.00 89.38 96 ILE A C 1
ATOM 797 O O . ILE A 1 96 ? 3.122 3.874 3.350 1.00 89.38 96 ILE A O 1
ATOM 801 N N . ASP A 1 97 ? 3.468 3.968 5.564 1.00 85.88 97 ASP A N 1
ATOM 802 C CA . ASP A 1 97 ? 4.826 4.518 5.463 1.00 85.88 97 ASP A CA 1
ATOM 803 C C . ASP A 1 97 ? 5.798 3.565 4.745 1.00 85.88 97 ASP A C 1
ATOM 805 O O . ASP A 1 97 ? 6.639 4.001 3.949 1.00 85.88 97 ASP A O 1
ATOM 809 N N . ILE A 1 98 ? 5.690 2.256 4.988 1.00 85.94 98 ILE A N 1
ATOM 810 C CA . ILE A 1 98 ? 6.486 1.231 4.292 1.00 85.94 98 ILE A CA 1
ATOM 811 C C . ILE A 1 98 ? 6.138 1.199 2.805 1.00 85.94 98 ILE A C 1
ATOM 813 O O . ILE A 1 98 ? 7.034 1.205 1.955 1.00 85.94 98 ILE A O 1
ATOM 817 N N . LEU A 1 99 ? 4.844 1.198 2.487 1.00 89.94 99 LEU A N 1
ATOM 818 C CA . LEU A 1 99 ? 4.352 1.201 1.113 1.00 89.94 99 LEU A CA 1
ATOM 819 C C . LEU A 1 99 ? 4.807 2.458 0.366 1.00 89.94 99 LEU A C 1
ATOM 821 O O . LEU A 1 99 ? 5.279 2.354 -0.760 1.00 89.94 99 LEU A O 1
ATOM 825 N N . GLN A 1 100 ? 4.757 3.629 1.005 1.00 89.94 100 GLN A N 1
ATOM 826 C CA . GLN A 1 100 ? 5.249 4.882 0.427 1.00 89.94 100 GLN A CA 1
ATOM 827 C C . GLN A 1 100 ? 6.757 4.856 0.166 1.00 89.94 100 GLN A C 1
ATOM 829 O O . GLN A 1 100 ? 7.221 5.395 -0.835 1.00 89.94 100 GLN A O 1
ATOM 834 N N . LYS A 1 101 ? 7.551 4.242 1.049 1.00 88.94 101 LYS A N 1
ATOM 835 C CA . LYS A 1 101 ? 8.994 4.082 0.810 1.00 88.94 101 LYS A CA 1
ATOM 836 C C . LYS A 1 101 ? 9.257 3.170 -0.383 1.00 88.94 101 LYS A C 1
ATOM 838 O O . LYS A 1 101 ? 10.104 3.503 -1.206 1.00 88.94 101 LYS A O 1
ATOM 843 N N . LYS A 1 102 ? 8.534 2.052 -0.488 1.00 89.75 102 LYS A N 1
ATOM 844 C CA . LYS A 1 102 ? 8.664 1.135 -1.627 1.00 89.75 102 LYS A CA 1
ATOM 845 C C . LYS A 1 102 ? 8.237 1.800 -2.936 1.00 89.75 102 LYS A C 1
ATOM 847 O O . LYS A 1 102 ? 8.988 1.730 -3.897 1.00 89.75 102 LYS A O 1
ATOM 852 N N . GLU A 1 103 ? 7.113 2.511 -2.940 1.00 91.31 103 GLU A N 1
ATOM 853 C CA . GLU A 1 103 ? 6.633 3.274 -4.100 1.00 91.31 103 GLU A CA 1
ATOM 854 C C . GLU A 1 103 ? 7.676 4.281 -4.599 1.00 91.31 103 GLU A C 1
ATOM 856 O O . GLU A 1 103 ? 7.986 4.293 -5.788 1.00 91.31 103 GLU A O 1
ATOM 861 N N . ARG A 1 104 ? 8.316 5.036 -3.697 1.00 90.56 104 ARG A N 1
ATOM 862 C CA . ARG A 1 104 ? 9.405 5.957 -4.065 1.00 90.56 104 ARG A CA 1
ATOM 863 C C . ARG A 1 104 ? 10.608 5.245 -4.675 1.00 90.56 104 ARG A C 1
ATOM 865 O O . ARG A 1 104 ? 11.157 5.726 -5.658 1.00 90.56 104 ARG A O 1
ATOM 872 N N . ILE A 1 105 ? 11.020 4.114 -4.099 1.00 90.81 105 ILE A N 1
ATOM 873 C CA . ILE A 1 105 ? 12.142 3.320 -4.623 1.00 90.81 105 ILE A CA 1
ATOM 874 C C . ILE A 1 105 ? 11.828 2.828 -6.040 1.00 90.81 105 ILE A C 1
ATOM 876 O O . ILE A 1 105 ? 12.686 2.899 -6.916 1.00 90.81 105 ILE A O 1
ATOM 880 N N . GLU A 1 106 ? 10.606 2.354 -6.281 1.00 91.12 106 GLU A N 1
ATOM 881 C CA . GLU A 1 106 ? 10.182 1.875 -7.599 1.00 91.12 106 GLU A CA 1
ATOM 882 C C . GLU A 1 106 ? 10.056 3.009 -8.615 1.00 91.12 106 GLU A C 1
ATOM 884 O O . GLU A 1 106 ? 10.481 2.858 -9.760 1.00 91.12 106 GLU A O 1
ATOM 889 N N . GLU A 1 107 ? 9.538 4.167 -8.205 1.00 91.81 107 GLU A N 1
ATOM 890 C CA . GLU A 1 107 ? 9.494 5.356 -9.054 1.00 91.81 107 GLU A CA 1
ATOM 891 C C . GLU A 1 107 ? 10.909 5.834 -9.423 1.00 91.81 107 GLU A C 1
ATOM 893 O O . GLU A 1 107 ? 11.169 6.169 -10.581 1.00 91.81 107 GLU A O 1
ATOM 898 N N . ASP A 1 108 ? 11.845 5.843 -8.472 1.00 93.25 108 ASP A N 1
ATOM 899 C CA . ASP A 1 108 ? 13.234 6.239 -8.718 1.00 93.25 108 ASP A CA 1
ATOM 900 C C . ASP A 1 108 ? 13.965 5.221 -9.607 1.00 93.25 108 ASP A C 1
ATOM 902 O O . ASP A 1 108 ? 14.673 5.613 -10.538 1.00 93.25 108 ASP A O 1
ATOM 906 N N . ALA A 1 109 ? 13.721 3.921 -9.427 1.00 91.50 109 ALA A N 1
ATOM 907 C CA . ALA A 1 109 ? 14.217 2.896 -10.343 1.00 91.50 109 ALA A CA 1
ATOM 908 C C . ALA A 1 109 ? 13.645 3.085 -11.761 1.00 91.50 109 ALA A C 1
ATOM 910 O O . ALA A 1 109 ? 14.375 3.025 -12.756 1.00 91.50 109 ALA A O 1
ATOM 911 N N . LEU A 1 110 ? 12.358 3.425 -11.874 1.00 91.19 110 LEU A N 1
ATOM 912 C CA . LEU A 1 110 ? 11.729 3.765 -13.147 1.00 91.19 110 LEU A CA 1
ATOM 913 C C . LEU A 1 110 ? 12.336 5.029 -13.777 1.00 91.19 110 LEU A C 1
ATOM 915 O O . LEU A 1 110 ? 12.326 5.136 -15.000 1.00 91.19 110 LEU A O 1
ATOM 919 N N . LYS A 1 111 ? 12.909 5.962 -13.005 1.00 90.00 111 LYS A N 1
ATOM 920 C CA . LYS A 1 111 ? 13.597 7.169 -13.513 1.00 90.00 111 LYS A CA 1
ATOM 921 C C . LYS A 1 111 ? 15.052 6.928 -13.919 1.00 90.00 111 LYS A C 1
ATOM 923 O O . LYS A 1 111 ? 15.495 7.464 -14.932 1.00 90.00 111 LYS A O 1
ATOM 928 N N . GLU A 1 112 ? 15.783 6.119 -13.164 1.00 89.56 112 GLU A N 1
ATOM 929 C CA . GLU A 1 112 ? 17.248 6.106 -13.245 1.00 89.56 112 GLU A CA 1
ATOM 930 C C . GLU A 1 112 ? 17.820 4.786 -13.784 1.00 89.56 112 GLU A C 1
ATOM 932 O O . GLU A 1 112 ? 18.917 4.765 -14.346 1.00 89.56 112 GLU A O 1
ATOM 937 N N . GLU A 1 113 ? 17.098 3.666 -13.671 1.00 89.38 113 GLU A N 1
ATOM 938 C CA . GLU A 1 113 ? 17.653 2.355 -14.019 1.00 89.38 113 GLU A CA 1
ATOM 939 C C . GLU A 1 113 ? 17.520 2.003 -15.505 1.00 89.38 113 GLU A C 1
ATOM 941 O O . GLU A 1 113 ? 16.573 2.382 -16.202 1.00 89.38 113 GLU A O 1
ATOM 946 N N . MET A 1 114 ? 18.475 1.213 -16.005 1.00 88.06 114 MET A N 1
ATOM 947 C CA . MET A 1 114 ? 18.459 0.658 -17.362 1.00 88.06 114 MET A CA 1
ATOM 948 C C . MET A 1 114 ? 17.498 -0.533 -17.431 1.00 88.06 114 MET A C 1
ATOM 950 O O . MET A 1 114 ? 17.900 -1.687 -17.282 1.00 88.06 114 MET A O 1
ATOM 954 N N . LEU A 1 115 ? 16.221 -0.235 -17.665 1.00 89.38 115 LEU A N 1
ATOM 955 C CA . LEU A 1 115 ? 15.139 -1.214 -17.704 1.00 89.38 115 LEU A CA 1
ATOM 956 C C . LEU A 1 115 ? 14.731 -1.548 -19.137 1.00 89.38 115 LEU A C 1
ATOM 958 O O . LEU A 1 115 ? 14.624 -0.673 -20.002 1.00 89.38 115 LEU A O 1
ATOM 962 N N . THR A 1 116 ? 14.432 -2.824 -19.367 1.00 91.75 116 THR A N 1
ATOM 963 C CA . THR A 1 116 ? 13.671 -3.223 -20.553 1.00 91.75 116 THR A CA 1
ATOM 964 C C . THR A 1 116 ? 12.236 -2.710 -20.465 1.00 91.75 116 THR A C 1
ATOM 966 O O . THR A 1 116 ? 11.706 -2.532 -19.366 1.00 91.75 116 THR A O 1
ATOM 969 N N . THR A 1 117 ? 11.556 -2.537 -21.598 1.00 87.19 117 THR A N 1
ATOM 970 C CA . THR A 1 117 ? 10.138 -2.141 -21.640 1.00 87.19 117 THR A CA 1
ATOM 971 C C . THR A 1 117 ? 9.279 -3.054 -20.764 1.00 87.19 117 THR A C 1
ATOM 973 O O . THR A 1 117 ? 8.409 -2.584 -20.038 1.00 87.19 117 THR A O 1
ATOM 976 N N . LYS A 1 118 ? 9.555 -4.365 -20.772 1.00 90.06 118 LYS A N 1
ATOM 977 C CA . LYS A 1 118 ? 8.835 -5.338 -19.943 1.00 90.06 118 LYS A CA 1
ATOM 978 C C . LYS A 1 118 ? 9.055 -5.102 -18.447 1.00 90.06 118 LYS A C 1
ATOM 980 O O . LYS A 1 118 ? 8.087 -5.113 -17.694 1.00 90.06 118 LYS A O 1
ATOM 985 N N . GLN A 1 119 ? 10.305 -4.908 -18.023 1.00 91.94 119 GLN A N 1
ATOM 986 C CA . GLN A 1 119 ? 10.626 -4.637 -16.616 1.00 91.94 119 GLN A CA 1
ATOM 987 C C . GLN A 1 119 ? 10.000 -3.325 -16.151 1.00 91.94 119 GLN A C 1
ATOM 989 O O . GLN A 1 119 ? 9.439 -3.271 -15.065 1.00 91.94 119 GLN A O 1
ATOM 994 N N . ALA A 1 120 ? 10.042 -2.297 -16.994 1.00 89.75 120 ALA A N 1
ATOM 995 C CA . ALA A 1 120 ? 9.461 -1.003 -16.684 1.00 89.75 120 ALA A CA 1
ATOM 996 C C . ALA A 1 120 ? 7.939 -1.038 -16.541 1.00 89.75 120 ALA A C 1
ATOM 998 O O . ALA A 1 120 ? 7.414 -0.420 -15.625 1.00 89.75 120 ALA A O 1
ATOM 999 N N . ILE A 1 121 ? 7.235 -1.766 -17.415 1.00 89.06 121 ILE A N 1
ATOM 1000 C CA . ILE A 1 121 ? 5.781 -1.952 -17.296 1.00 89.06 121 ILE A CA 1
ATOM 1001 C C . ILE A 1 121 ? 5.450 -2.702 -16.005 1.00 89.06 121 ILE A C 1
ATOM 1003 O O . ILE A 1 121 ? 4.566 -2.283 -15.273 1.00 89.06 121 ILE A O 1
ATOM 1007 N N . GLN A 1 122 ? 6.184 -3.773 -15.696 1.00 91.19 122 GLN A N 1
ATOM 1008 C CA . GLN A 1 122 ? 5.961 -4.530 -14.465 1.00 91.19 122 GLN A CA 1
ATOM 1009 C C . GLN A 1 122 ? 6.172 -3.662 -13.215 1.00 91.19 122 GLN A C 1
ATOM 1011 O O . GLN A 1 122 ? 5.336 -3.682 -12.319 1.00 91.19 122 GLN A O 1
ATOM 1016 N N . LEU A 1 123 ? 7.258 -2.886 -13.184 1.00 91.12 123 LEU A N 1
ATOM 1017 C CA . LEU A 1 123 ? 7.573 -1.966 -12.092 1.00 91.12 123 LEU A CA 1
ATOM 1018 C C . LEU A 1 123 ? 6.525 -0.851 -11.969 1.00 91.12 123 LEU A C 1
ATOM 1020 O O . LEU A 1 123 ? 6.087 -0.531 -10.872 1.00 91.12 123 LEU A O 1
ATOM 1024 N N . HIS A 1 124 ? 6.090 -0.291 -13.099 1.00 90.94 124 HIS A N 1
ATOM 1025 C CA . HIS A 1 124 ? 5.024 0.707 -13.146 1.00 90.94 124 HIS A CA 1
ATOM 1026 C C . HIS A 1 124 ? 3.702 0.157 -12.596 1.00 90.94 124 HIS A C 1
ATOM 1028 O O . HIS A 1 124 ? 3.045 0.827 -11.804 1.00 90.94 124 HIS A O 1
ATOM 1034 N N . ASP A 1 125 ? 3.303 -1.046 -13.009 1.00 90.06 125 ASP A N 1
ATOM 1035 C CA . ASP A 1 125 ? 2.044 -1.656 -12.580 1.00 90.06 125 ASP A CA 1
ATOM 1036 C C . ASP A 1 125 ? 2.072 -2.020 -11.087 1.00 90.06 125 ASP A C 1
ATOM 1038 O O . ASP A 1 125 ? 1.067 -1.830 -10.397 1.00 90.06 125 ASP A O 1
ATOM 1042 N N . GLU A 1 126 ? 3.217 -2.486 -10.573 1.00 90.50 126 GLU A N 1
ATOM 1043 C CA . GLU A 1 126 ? 3.427 -2.714 -9.137 1.00 90.50 126 GLU A CA 1
ATOM 1044 C C . GLU A 1 126 ? 3.303 -1.399 -8.355 1.00 90.50 126 GLU A C 1
ATOM 1046 O O . GLU A 1 126 ? 2.447 -1.304 -7.471 1.00 90.50 126 GLU A O 1
ATOM 1051 N N . ALA A 1 127 ? 4.040 -0.357 -8.750 1.00 91.19 127 ALA A N 1
ATOM 1052 C CA . ALA A 1 127 ? 4.002 0.950 -8.099 1.00 91.19 127 ALA A CA 1
ATOM 1053 C C . ALA A 1 127 ? 2.595 1.575 -8.133 1.00 91.19 127 ALA A C 1
ATOM 1055 O O . ALA A 1 127 ? 2.105 2.078 -7.120 1.00 91.19 127 ALA A O 1
ATOM 1056 N N . ALA A 1 128 ? 1.886 1.484 -9.263 1.00 90.38 128 ALA A N 1
ATOM 1057 C CA . ALA A 1 128 ? 0.503 1.947 -9.373 1.00 90.38 128 ALA A CA 1
ATOM 1058 C C . ALA A 1 128 ? -0.427 1.184 -8.413 1.00 90.38 128 ALA A C 1
ATOM 1060 O O . ALA A 1 128 ? -1.277 1.787 -7.751 1.00 90.38 128 ALA A O 1
ATOM 1061 N N . GLY A 1 129 ? -0.248 -0.135 -8.300 1.00 90.88 129 GLY A N 1
ATOM 1062 C CA . GLY A 1 129 ? -0.967 -0.973 -7.345 1.00 90.88 129 GLY A CA 1
ATOM 1063 C C . GLY A 1 129 ? -0.693 -0.587 -5.887 1.00 90.88 129 GLY A C 1
ATOM 1064 O O . GLY A 1 129 ? -1.624 -0.542 -5.080 1.00 90.88 129 GLY A O 1
ATOM 1065 N N . ILE A 1 130 ? 0.555 -0.247 -5.549 1.00 91.44 130 ILE A N 1
ATOM 1066 C CA . ILE A 1 130 ? 0.934 0.252 -4.218 1.00 91.44 130 ILE A CA 1
ATOM 1067 C C . ILE A 1 130 ? 0.253 1.594 -3.928 1.00 91.44 130 ILE A C 1
ATOM 1069 O O . ILE A 1 130 ? -0.342 1.756 -2.862 1.00 91.44 130 ILE A O 1
ATOM 1073 N N . ILE A 1 131 ? 0.274 2.537 -4.877 1.00 90.12 131 ILE A N 1
ATOM 1074 C CA . ILE A 1 131 ? -0.423 3.828 -4.752 1.00 90.12 131 ILE A CA 1
ATOM 1075 C C . ILE A 1 131 ? -1.910 3.603 -4.470 1.00 90.12 131 ILE A C 1
ATOM 1077 O O . ILE A 1 131 ? -2.478 4.229 -3.572 1.00 90.12 131 ILE A O 1
ATOM 1081 N N . ARG A 1 132 ? -2.539 2.677 -5.202 1.00 90.19 132 ARG A N 1
ATOM 1082 C CA . ARG A 1 132 ? -3.951 2.335 -5.017 1.00 90.19 132 ARG A CA 1
ATOM 1083 C C . ARG A 1 132 ? -4.229 1.801 -3.611 1.00 90.19 132 ARG A C 1
ATOM 1085 O O . ARG A 1 132 ? -5.164 2.286 -2.973 1.00 90.19 132 ARG A O 1
ATOM 1092 N N . ALA A 1 133 ? -3.404 0.874 -3.128 1.00 90.94 133 ALA A N 1
ATOM 1093 C CA . ALA A 1 133 ? -3.515 0.317 -1.782 1.00 90.94 133 ALA A CA 1
ATOM 1094 C C . ALA A 1 133 ? -3.338 1.392 -0.696 1.00 90.94 133 ALA A C 1
ATOM 1096 O O . ALA A 1 133 ? -4.126 1.452 0.244 1.00 90.94 133 ALA A O 1
ATOM 1097 N N . ILE A 1 134 ? -2.361 2.294 -0.849 1.00 91.19 134 ILE A N 1
ATOM 1098 C CA . ILE A 1 134 ? -2.159 3.428 0.069 1.00 91.19 134 ILE A CA 1
ATOM 1099 C C . ILE A 1 134 ? -3.415 4.304 0.141 1.00 91.19 134 ILE A C 1
ATOM 1101 O O . ILE A 1 134 ? -3.802 4.731 1.230 1.00 91.19 134 ILE A O 1
ATOM 1105 N N . LEU A 1 135 ? -4.049 4.592 -1.000 1.00 89.38 135 LEU A N 1
ATOM 1106 C CA . LEU A 1 135 ? -5.282 5.380 -1.036 1.00 89.38 135 LEU A CA 1
ATOM 1107 C C . LEU A 1 135 ? -6.433 4.676 -0.313 1.00 89.38 135 LEU A C 1
ATOM 1109 O O . LEU A 1 135 ? -7.095 5.311 0.504 1.00 89.38 135 LEU A O 1
ATOM 1113 N N . ASP A 1 136 ? -6.634 3.378 -0.556 1.00 90.31 136 ASP A N 1
ATOM 1114 C CA . ASP A 1 136 ? -7.679 2.608 0.128 1.00 90.31 136 ASP A CA 1
ATOM 1115 C C . ASP A 1 136 ? -7.483 2.590 1.641 1.00 90.31 136 ASP A C 1
ATOM 1117 O O . ASP A 1 136 ? -8.426 2.859 2.385 1.00 90.31 136 ASP A O 1
ATOM 1121 N N . LEU A 1 137 ? -6.257 2.336 2.103 1.00 90.88 137 LEU A N 1
ATOM 1122 C CA . LEU A 1 137 ? -5.937 2.325 3.529 1.00 90.88 137 LEU A CA 1
ATOM 1123 C C . LEU A 1 137 ? -6.170 3.705 4.167 1.00 90.88 137 LEU A C 1
ATOM 1125 O O . LEU A 1 137 ? -6.780 3.793 5.230 1.00 90.88 137 LEU A O 1
ATOM 1129 N N . LYS A 1 138 ? -5.776 4.801 3.505 1.00 90.88 138 LYS A N 1
ATOM 1130 C CA . LYS A 1 138 ? -6.041 6.166 4.004 1.00 90.88 138 LYS A CA 1
ATOM 1131 C C . LYS A 1 138 ? -7.532 6.494 4.059 1.00 90.88 138 LYS A C 1
ATOM 1133 O O . LYS A 1 138 ? -7.995 7.078 5.041 1.00 90.88 138 LYS A O 1
ATOM 1138 N N . ASP A 1 139 ? -8.286 6.118 3.032 1.00 89.94 139 ASP A N 1
ATOM 1139 C CA . ASP A 1 139 ? -9.733 6.332 2.991 1.00 89.94 139 ASP A CA 1
ATOM 1140 C C . ASP A 1 139 ? -10.457 5.511 4.063 1.00 89.94 139 ASP A C 1
ATOM 1142 O O . ASP A 1 139 ? -11.410 6.004 4.676 1.00 89.94 139 ASP A O 1
ATOM 1146 N N . LEU A 1 140 ? -9.999 4.284 4.320 1.00 90.00 140 LEU A N 1
ATOM 1147 C CA . LEU A 1 140 ? -10.471 3.440 5.416 1.00 90.00 140 LEU A CA 1
ATOM 1148 C C . LEU A 1 140 ? -10.247 4.116 6.769 1.00 90.00 140 LEU A C 1
ATOM 1150 O O . LEU A 1 140 ? -11.216 4.325 7.500 1.00 90.00 140 LEU A O 1
ATOM 1154 N N . LEU A 1 141 ? -9.012 4.530 7.070 1.00 88.06 141 LEU A N 1
ATOM 1155 C CA . LEU A 1 141 ? -8.685 5.197 8.334 1.00 88.06 141 LEU A CA 1
ATOM 1156 C C . LEU A 1 141 ? -9.536 6.453 8.553 1.00 88.06 141 LEU A C 1
ATOM 1158 O O . LEU A 1 141 ? -10.115 6.638 9.625 1.00 88.06 141 LEU A O 1
ATOM 1162 N N . LYS A 1 142 ? -9.700 7.275 7.511 1.00 87.88 142 LYS A N 1
ATOM 1163 C CA . LYS A 1 142 ? -10.530 8.482 7.576 1.00 87.88 142 LYS A CA 1
ATOM 1164 C C . LYS A 1 142 ? -11.999 8.156 7.846 1.00 87.88 142 LYS A C 1
ATOM 1166 O O . LYS A 1 142 ? -12.626 8.813 8.674 1.00 87.88 142 LYS A O 1
ATOM 1171 N N . LYS A 1 143 ? -12.576 7.160 7.164 1.00 84.31 143 LYS A N 1
ATOM 1172 C CA . LYS A 1 143 ? -13.976 6.752 7.390 1.00 84.31 143 LYS A CA 1
ATOM 1173 C C . LYS A 1 143 ? -14.195 6.278 8.825 1.00 84.31 143 LYS A C 1
ATOM 1175 O O . LYS A 1 143 ? -15.201 6.644 9.429 1.00 84.31 143 LYS A O 1
ATOM 1180 N N . LYS A 1 144 ? -13.254 5.507 9.370 1.00 80.31 144 LYS A N 1
ATOM 1181 C CA . LYS A 1 144 ? -13.331 4.953 10.729 1.00 80.31 144 LYS A CA 1
ATOM 1182 C C . LYS A 1 144 ? -13.220 6.035 11.804 1.00 80.31 144 LYS A C 1
ATOM 1184 O O . LYS A 1 144 ? -14.019 6.031 12.733 1.00 80.31 144 LYS A O 1
ATOM 1189 N N . GLU A 1 145 ? -12.344 7.019 11.615 1.00 78.06 145 GLU A N 1
ATOM 1190 C CA . GLU A 1 145 ? -12.234 8.198 12.490 1.00 78.06 145 GLU A CA 1
ATOM 1191 C C . GLU A 1 145 ? -13.555 8.992 12.572 1.00 78.06 145 GLU A C 1
ATOM 1193 O O . GLU A 1 145 ? -14.010 9.365 13.656 1.00 78.06 145 GLU A O 1
ATOM 1198 N N . HIS A 1 146 ? -14.217 9.206 11.427 1.00 72.81 146 HIS A N 1
ATOM 1199 C CA . HIS A 1 146 ? -15.502 9.913 11.382 1.00 72.81 146 HIS A CA 1
ATOM 1200 C C . HIS A 1 146 ? -16.633 9.095 12.019 1.00 72.81 146 HIS A C 1
ATOM 1202 O O . HIS A 1 146 ? -17.522 9.671 12.649 1.00 72.81 146 HIS A O 1
ATOM 1208 N N . MET A 1 147 ? -16.609 7.768 11.861 1.00 71.19 147 MET A N 1
ATOM 1209 C CA . MET A 1 147 ? -17.626 6.874 12.414 1.00 71.19 147 MET A CA 1
ATOM 1210 C C . MET A 1 147 ? -17.535 6.806 13.941 1.00 71.19 147 MET A C 1
ATOM 1212 O O . MET A 1 147 ? -18.534 7.086 14.600 1.00 71.19 147 MET A O 1
ATOM 1216 N N . SER A 1 148 ? -16.335 6.590 14.489 1.00 67.81 148 SER A N 1
ATOM 1217 C CA . SER A 1 148 ? -16.081 6.607 15.939 1.00 67.81 148 SER A CA 1
ATOM 1218 C C . SER A 1 148 ? -16.489 7.945 16.569 1.00 67.81 148 SER A C 1
ATOM 1220 O O . SER A 1 148 ? -17.261 7.967 17.525 1.00 67.81 148 SER A O 1
ATOM 1222 N N . SER A 1 149 ? -16.115 9.072 15.951 1.00 65.50 149 SER A N 1
ATOM 1223 C CA . SER A 1 149 ? -16.531 10.402 16.425 1.00 65.50 149 SER A CA 1
ATOM 1224 C C . SER A 1 149 ? -18.057 10.581 16.445 1.00 65.50 149 SER A C 1
ATOM 1226 O O . SER A 1 149 ? -18.601 11.278 17.303 1.00 65.50 149 SER A O 1
ATOM 1228 N N . SER A 1 150 ? -18.775 9.985 15.487 1.00 66.75 150 SER A N 1
ATOM 1229 C CA . SER A 1 150 ? -20.239 10.060 15.425 1.00 66.75 150 SER A CA 1
ATOM 1230 C C . SER A 1 150 ? -20.930 9.128 16.427 1.00 66.75 150 SER A C 1
ATOM 1232 O O . SER A 1 150 ? -21.953 9.505 17.007 1.00 66.75 150 SER A O 1
ATOM 1234 N N . GLU A 1 151 ? -20.374 7.940 16.665 1.00 67.56 151 GLU A N 1
ATOM 1235 C CA . GLU A 1 151 ? -20.882 6.966 17.633 1.00 67.56 151 GLU A CA 1
ATOM 1236 C C . GLU A 1 151 ? -20.731 7.485 19.062 1.00 67.56 151 GLU A C 1
ATOM 1238 O O . GLU A 1 151 ? -21.717 7.464 19.798 1.00 67.56 151 GLU A O 1
ATOM 1243 N N . ASP A 1 152 ? -19.589 8.085 19.408 1.00 67.06 152 ASP A N 1
ATOM 1244 C CA . ASP A 1 152 ? -19.353 8.701 20.722 1.00 67.06 152 ASP A CA 1
ATOM 1245 C C . ASP A 1 152 ? -20.384 9.797 21.038 1.00 67.06 152 ASP A C 1
ATOM 1247 O O . ASP A 1 152 ? -20.992 9.831 22.115 1.00 67.06 152 ASP A O 1
ATOM 1251 N N . VAL A 1 153 ? -20.659 10.671 20.062 1.00 67.31 153 VAL A N 1
ATOM 1252 C CA . VAL A 1 153 ? -21.695 11.710 20.184 1.00 67.31 153 VAL A CA 1
ATOM 1253 C C . VAL A 1 153 ? -23.079 11.083 20.375 1.00 67.31 153 VAL A C 1
ATOM 1255 O O . VAL A 1 153 ? -23.890 11.569 21.172 1.00 67.31 153 VAL A O 1
ATOM 1258 N N . THR A 1 154 ? -23.369 9.996 19.662 1.00 71.38 154 THR A N 1
ATOM 1259 C CA . THR A 1 154 ? -24.661 9.305 19.740 1.00 71.38 154 THR A CA 1
ATOM 1260 C C . THR A 1 154 ? -24.833 8.590 21.083 1.00 71.38 154 THR A C 1
ATOM 1262 O O . THR A 1 154 ? -25.906 8.679 21.692 1.00 71.38 154 THR A O 1
ATOM 1265 N N . GLU A 1 155 ? -23.786 7.945 21.597 1.00 71.62 155 GLU A N 1
ATOM 1266 C CA . GLU A 1 155 ? -23.794 7.281 22.900 1.00 71.62 155 GLU A CA 1
ATOM 1267 C C . GLU A 1 155 ? -23.979 8.294 24.039 1.00 71.62 155 GLU A C 1
ATOM 1269 O O . GLU A 1 155 ? -24.797 8.072 24.943 1.00 71.62 155 GLU A O 1
ATOM 1274 N N . GLU A 1 156 ? -23.314 9.453 23.981 1.00 67.50 156 GLU A N 1
ATOM 1275 C CA . GLU A 1 156 ? -23.495 10.500 24.989 1.00 67.50 156 GLU A CA 1
ATOM 1276 C C . GLU A 1 156 ? -24.932 11.054 24.992 1.00 67.50 156 GLU A C 1
ATOM 1278 O O . GLU A 1 156 ? -25.528 11.252 26.059 1.00 67.50 156 GLU A O 1
ATOM 1283 N N . LEU A 1 157 ? -25.544 11.235 23.817 1.00 68.88 157 LEU A N 1
ATOM 1284 C CA . LEU A 1 157 ? -26.949 11.643 23.707 1.00 68.88 157 LEU A CA 1
ATOM 1285 C C . LEU A 1 157 ? -27.904 10.606 24.318 1.00 68.88 157 LEU A C 1
ATOM 1287 O O . LEU A 1 157 ? -28.865 10.982 25.002 1.00 68.88 157 LEU A O 1
ATOM 1291 N N . ILE A 1 158 ? -27.645 9.311 24.117 1.00 77.94 158 ILE A N 1
ATOM 1292 C CA . ILE A 1 158 ? -28.428 8.225 24.725 1.00 77.94 158 ILE A CA 1
ATOM 1293 C C . ILE A 1 158 ? -28.268 8.246 26.250 1.00 77.94 158 ILE A C 1
ATOM 1295 O O . ILE A 1 158 ? -29.272 8.225 26.969 1.00 77.94 158 ILE A O 1
ATOM 1299 N N . ARG A 1 159 ? -27.037 8.360 26.765 1.00 76.56 159 ARG A N 1
ATOM 1300 C CA . ARG A 1 159 ? -26.766 8.451 28.212 1.00 76.56 159 ARG A CA 1
ATOM 1301 C C . ARG A 1 159 ? -27.479 9.638 28.853 1.00 76.56 159 ARG A C 1
ATOM 1303 O O . ARG A 1 159 ? -28.092 9.473 29.913 1.00 76.56 159 ARG A O 1
ATOM 1310 N N . ARG A 1 160 ? -27.475 10.804 28.196 1.00 70.56 160 ARG A N 1
ATOM 1311 C CA . ARG A 1 160 ? -28.216 11.990 28.654 1.00 70.56 160 ARG A CA 1
ATOM 1312 C C . ARG A 1 160 ? -29.710 11.704 28.755 1.00 70.56 160 ARG A C 1
ATOM 1314 O O . ARG A 1 160 ? -30.258 11.824 29.850 1.00 70.56 160 ARG A O 1
ATOM 1321 N N . LYS A 1 161 ? -30.341 11.202 27.690 1.00 73.44 161 LYS A N 1
ATOM 1322 C CA . LYS A 1 161 ? -31.776 10.854 27.702 1.00 73.44 161 LYS A CA 1
ATOM 1323 C C . LYS A 1 161 ? -32.135 9.831 28.783 1.00 73.44 161 LYS A C 1
ATOM 1325 O O . LYS A 1 161 ? -33.153 9.973 29.459 1.00 73.44 161 LYS A O 1
ATOM 1330 N N . VAL A 1 162 ? -31.296 8.814 28.984 1.00 82.81 162 VAL A N 1
ATOM 1331 C CA . VAL A 1 162 ? -31.497 7.807 30.039 1.00 82.81 162 VAL A CA 1
ATOM 1332 C C . VAL A 1 162 ? -31.401 8.438 31.429 1.00 82.81 162 VAL A C 1
ATOM 1334 O O . VAL A 1 162 ? -32.208 8.124 32.305 1.00 82.81 162 VAL A O 1
ATOM 1337 N N . SER A 1 163 ? -30.440 9.337 31.650 1.00 68.75 163 SER A N 1
ATOM 1338 C CA . SER A 1 163 ? -30.305 10.035 32.932 1.00 68.75 163 SER A CA 1
ATOM 1339 C C . SER A 1 163 ? -31.482 10.975 33.210 1.00 68.75 163 SER A C 1
ATOM 1341 O O . SER A 1 163 ? -31.995 10.989 34.328 1.00 68.75 163 SER A O 1
ATOM 1343 N N . GLU A 1 164 ? -31.986 11.680 32.198 1.00 73.94 164 GLU A N 1
ATOM 1344 C CA . GLU A 1 164 ? -33.192 12.503 32.308 1.00 73.94 164 GLU A CA 1
ATOM 1345 C C . GLU A 1 164 ? -34.419 11.658 32.661 1.00 73.94 164 GLU A C 1
ATOM 1347 O O . GLU A 1 164 ? -35.143 11.999 33.596 1.00 73.94 164 GLU A O 1
ATOM 1352 N N . ALA A 1 165 ? -34.619 10.518 31.993 1.00 75.00 165 ALA A N 1
ATOM 1353 C CA . ALA A 1 165 ? -35.719 9.602 32.299 1.00 75.00 165 ALA A CA 1
ATOM 1354 C C . ALA A 1 165 ? -35.653 9.070 33.743 1.00 75.00 165 ALA A C 1
ATOM 1356 O O . ALA A 1 165 ? -36.673 9.006 34.429 1.00 75.00 165 ALA A O 1
ATOM 1357 N N . LYS A 1 166 ? -34.453 8.747 34.245 1.00 80.19 166 LYS A N 1
ATOM 1358 C CA . LYS A 1 166 ? -34.256 8.336 35.647 1.00 80.19 166 LYS A CA 1
ATOM 1359 C C . LYS A 1 166 ? -34.617 9.452 36.631 1.00 80.19 166 LYS A C 1
ATOM 1361 O O . LYS A 1 166 ? -35.298 9.178 37.615 1.00 80.19 166 LYS A O 1
ATOM 1366 N N . ARG A 1 167 ? -34.223 10.700 36.349 1.00 69.44 167 ARG A N 1
ATOM 1367 C CA . ARG A 1 167 ? -34.580 11.869 37.179 1.00 69.44 167 ARG A CA 1
ATOM 1368 C C . ARG A 1 167 ? -36.088 12.117 37.194 1.00 69.44 167 ARG A C 1
ATOM 1370 O O . ARG A 1 167 ? -36.640 12.413 38.249 1.00 69.44 167 ARG A O 1
ATOM 1377 N N . TRP A 1 168 ? -36.757 11.958 36.051 1.00 64.94 168 TRP A N 1
ATOM 1378 C CA . TRP A 1 168 ? -38.216 12.050 35.967 1.00 64.94 168 TRP A CA 1
ATOM 1379 C C . TRP A 1 168 ? -38.913 10.963 36.786 1.00 64.94 168 TRP A C 1
ATOM 1381 O O . TRP A 1 168 ? -39.840 11.276 37.526 1.00 64.94 168 TRP A O 1
ATOM 1391 N N . ASN A 1 169 ? -38.451 9.714 36.713 1.00 76.94 169 ASN A N 1
ATOM 1392 C CA . ASN A 1 169 ? -39.019 8.629 37.516 1.00 76.94 169 ASN A CA 1
ATOM 1393 C C .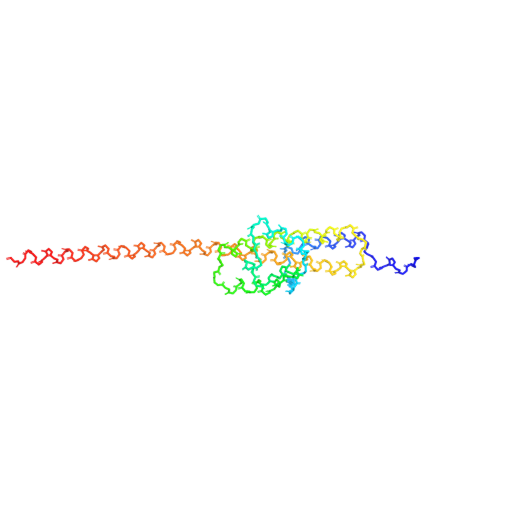 ASN A 1 169 ? -38.849 8.886 39.019 1.00 76.94 169 ASN A C 1
ATOM 1395 O O . ASN A 1 169 ? -39.813 8.762 39.766 1.00 76.94 169 ASN A O 1
ATOM 1399 N N . GLN A 1 170 ? -37.670 9.348 39.439 1.00 79.31 170 GLN A N 1
ATOM 1400 C CA . GLN A 1 170 ? -37.402 9.692 40.835 1.00 79.31 170 GLN A CA 1
ATOM 1401 C C . GLN A 1 170 ? -38.314 10.821 41.346 1.00 79.31 170 GLN A C 1
ATOM 1403 O O . GLN A 1 170 ? -38.877 10.717 42.432 1.00 79.31 170 GLN A O 1
ATOM 1408 N N . LEU A 1 171 ? -38.539 11.861 40.537 1.00 70.62 171 LEU A N 1
ATOM 1409 C CA . LEU A 1 171 ? -39.485 12.931 40.866 1.00 70.62 171 LEU A CA 1
ATOM 1410 C C . LEU A 1 171 ? -40.924 12.403 40.998 1.00 70.62 171 LEU A C 1
ATOM 1412 O O . LEU A 1 171 ? -41.666 12.815 41.889 1.00 70.62 171 LEU A O 1
ATOM 1416 N N . MET A 1 172 ? -41.336 11.502 40.105 1.00 75.06 172 MET A N 1
ATOM 1417 C CA . MET A 1 172 ? -42.677 10.916 40.142 1.00 75.06 172 MET A CA 1
ATOM 1418 C C . MET A 1 172 ? -42.890 10.029 41.372 1.00 75.06 172 MET A C 1
ATOM 1420 O O . MET A 1 172 ? -44.004 10.005 41.903 1.00 75.06 172 MET A O 1
ATOM 1424 N N . ASP A 1 173 ? -41.847 9.346 41.841 1.00 80.31 173 ASP A N 1
ATOM 1425 C CA . ASP A 1 173 ? -41.881 8.562 43.076 1.00 80.31 173 ASP A CA 1
ATOM 1426 C C . ASP A 1 173 ? -41.986 9.477 44.310 1.00 80.31 173 ASP A C 1
ATOM 1428 O O . ASP A 1 173 ? -42.882 9.291 45.133 1.00 80.31 173 ASP A O 1
ATOM 1432 N N . GLU A 1 174 ? -41.207 10.563 44.374 1.00 76.62 174 GLU A N 1
ATOM 1433 C CA . GLU A 1 174 ? -41.299 11.560 45.457 1.00 76.62 174 GLU A CA 1
ATOM 1434 C C . GLU A 1 174 ? -42.681 12.235 45.544 1.00 76.62 174 GLU A C 1
ATOM 1436 O O . GLU A 1 174 ? -43.197 12.503 46.634 1.00 76.62 174 GLU A O 1
ATO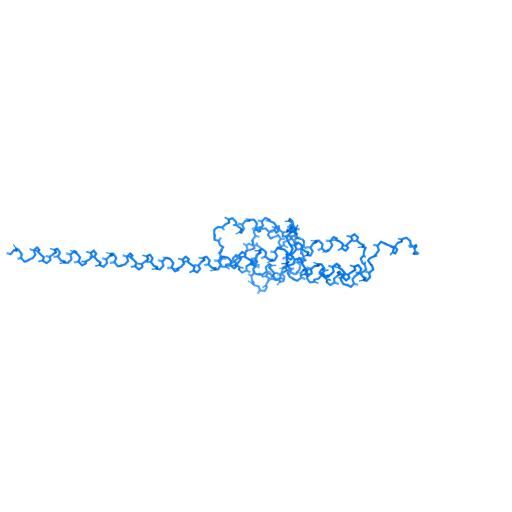M 1441 N N . ILE A 1 175 ? -43.307 12.519 44.397 1.00 77.75 175 ILE A N 1
ATOM 1442 C CA . ILE A 1 175 ? -44.655 13.101 44.346 1.00 77.75 175 ILE A CA 1
ATOM 1443 C C . ILE A 1 175 ? -45.705 12.091 44.823 1.00 77.75 175 ILE A C 1
ATOM 1445 O O . ILE A 1 175 ? -46.662 12.486 45.495 1.00 77.75 175 ILE A O 1
ATOM 1449 N N . LYS A 1 176 ? -45.557 10.802 44.494 1.00 70.06 176 LYS A N 1
ATOM 1450 C CA . LYS A 1 176 ? -46.464 9.748 44.974 1.00 70.06 176 LYS A CA 1
ATOM 1451 C C . LYS A 1 176 ? -46.363 9.574 46.485 1.00 70.06 176 LYS A C 1
ATOM 1453 O O . LYS A 1 176 ? -47.406 9.534 47.136 1.00 70.06 176 LYS A O 1
ATOM 1458 N N . ASP A 1 177 ? -45.152 9.563 47.030 1.00 69.50 177 ASP A N 1
ATOM 1459 C CA . ASP A 1 177 ? -44.924 9.409 48.468 1.00 69.50 177 ASP A CA 1
ATOM 1460 C C . ASP A 1 177 ? -45.476 10.597 49.269 1.00 69.50 177 ASP A C 1
ATOM 1462 O O . ASP A 1 177 ? -46.170 10.405 50.271 1.00 69.50 177 ASP A O 1
ATOM 1466 N N . LYS A 1 178 ? -45.300 11.835 48.782 1.00 62.47 178 LYS A N 1
ATOM 1467 C CA . LYS A 1 178 ? -45.912 13.026 49.407 1.00 62.47 178 LYS A CA 1
ATOM 1468 C C . LYS A 1 178 ? -47.440 12.987 49.395 1.00 62.47 178 LYS A C 1
ATOM 1470 O O . LYS A 1 178 ? -48.078 13.324 50.387 1.00 62.47 178 LYS A O 1
ATOM 1475 N N . LYS A 1 179 ? -48.049 12.518 48.302 1.00 58.59 179 LYS A N 1
ATOM 1476 C CA . LYS A 1 179 ? -49.515 12.443 48.168 1.00 58.59 179 LYS A CA 1
ATOM 1477 C C . LYS A 1 179 ? -50.157 11.384 49.074 1.00 58.59 179 LYS A C 1
ATOM 1479 O O . LYS A 1 179 ? -51.355 11.472 49.344 1.00 58.59 179 LYS A O 1
ATOM 1484 N N . ILE A 1 180 ? -49.385 10.380 49.496 1.00 58.16 180 ILE A N 1
ATOM 1485 C CA . ILE A 1 180 ? -49.795 9.357 50.468 1.00 58.16 180 ILE A CA 1
ATOM 1486 C C . ILE A 1 180 ? -49.644 9.897 51.899 1.00 58.16 180 ILE A C 1
ATOM 1488 O O . ILE A 1 180 ? -50.518 9.649 52.725 1.00 58.16 180 ILE A O 1
ATOM 1492 N N . SER A 1 181 ? -48.604 10.694 52.167 1.00 52.75 181 SER A N 1
ATOM 1493 C CA . SER A 1 181 ? -48.383 11.343 53.468 1.00 52.75 181 SER A CA 1
ATOM 1494 C C . SER A 1 181 ? -49.413 12.429 53.808 1.00 52.75 181 SER A C 1
ATOM 1496 O O . SER A 1 181 ? -49.739 12.579 54.977 1.00 52.75 181 SER A O 1
ATOM 1498 N N . ASP A 1 182 ? -49.946 13.161 52.824 1.00 54.56 182 ASP A N 1
ATOM 1499 C CA . ASP A 1 182 ? -50.955 14.220 53.042 1.00 54.56 182 ASP A CA 1
ATOM 1500 C C . ASP A 1 182 ? -52.404 13.684 53.179 1.00 54.56 182 ASP A C 1
ATOM 1502 O O . ASP A 1 182 ? -53.359 14.459 53.271 1.00 54.56 182 ASP A O 1
ATOM 1506 N N . ARG A 1 183 ? -52.602 12.357 53.133 1.00 50.56 183 ARG A N 1
ATOM 1507 C CA . ARG A 1 183 ? -53.919 11.688 53.223 1.00 50.56 183 ARG A CA 1
ATOM 1508 C C . ARG A 1 183 ? -54.105 10.822 54.480 1.00 50.56 183 ARG A C 1
ATOM 1510 O O . ARG A 1 183 ? -55.153 10.183 54.594 1.00 50.56 183 ARG A O 1
ATOM 1517 N N . LEU A 1 184 ? -53.124 10.800 55.383 1.00 44.88 184 LEU A N 1
ATOM 1518 C CA . LEU A 1 184 ? -53.180 10.190 56.720 1.00 44.88 184 LEU A CA 1
ATOM 1519 C C . LEU A 1 184 ? -53.295 11.286 57.784 1.00 44.88 184 LEU A C 1
ATOM 1521 O O . LEU A 1 184 ? -54.015 11.041 58.775 1.00 44.88 184 LEU A O 1
#

Sequence (184 aa):
MNRTDLKDYLTDEERKKLVASLHHALVWVGVKEPQELMVDKSQLRLEMEKFHQTDSDMPAEVHSSQGKIELHHLIWRLLNESEITEQERLQIEELIDILQKKERIEEDALKEEMLTTKQAIQLHDEAAGIIRAILDLKDLLKKKEHMSSSEDVTEELIRRKVSEAKRWNQLMDEIKDKKISDRL